Protein AF-A0A382DTJ9-F1 (afdb_monomer)

Sequence (72 aa):
RNVLITLSKLVQTEDEMIPLLVEKLMNDDSRYVRFYAATALRRINNEKAEEALFHALLSSRWCPNTTADTPF

pLDDT: mean 78.47, std 15.26, range [49.44, 95.44]

Secondary structure (DSSP, 8-state):
-HHHHHHHHHSS-HHHHHHHHHHHHHH-S-HHHHHHHHHHHHHH--HHHHHHHHHHHHHHT--TT-STT---

Structure (mmCIF, N/CA/C/O backbone):
data_AF-A0A382DTJ9-F1
#
_entry.id   AF-A0A382DTJ9-F1
#
loop_
_atom_site.group_PDB
_atom_site.id
_atom_site.type_symbol
_atom_site.label_atom_id
_atom_site.label_alt_id
_atom_site.label_comp_id
_atom_site.label_asym_id
_atom_site.label_entity_id
_atom_site.label_seq_id
_atom_site.pdbx_PDB_ins_code
_atom_site.Cartn_x
_atom_site.Cartn_y
_atom_site.Cartn_z
_atom_site.occupancy
_atom_site.B_iso_or_equiv
_atom_site.auth_seq_id
_atom_site.auth_comp_id
_atom_site.auth_asym_id
_atom_site.auth_atom_id
_atom_site.pdbx_PDB_model_num
ATOM 1 N N . ARG A 1 1 ? -9.278 3.912 -11.676 1.00 49.44 1 ARG A N 1
ATOM 2 C CA . ARG A 1 1 ? -9.195 4.989 -10.654 1.00 49.44 1 ARG A CA 1
ATOM 3 C C . ARG A 1 1 ? -10.239 4.834 -9.548 1.00 49.44 1 ARG A C 1
ATOM 5 O O . ARG A 1 1 ? -9.869 4.959 -8.393 1.00 49.44 1 ARG A O 1
ATOM 12 N N . ASN A 1 2 ? -11.504 4.537 -9.870 1.00 51.66 2 ASN A N 1
ATOM 13 C CA . ASN A 1 2 ? -12.584 4.547 -8.873 1.00 51.66 2 ASN A CA 1
ATOM 14 C C . ASN A 1 2 ? -12.717 3.240 -8.070 1.00 51.66 2 ASN A C 1
ATOM 16 O O . ASN A 1 2 ? -12.988 3.313 -6.886 1.00 51.66 2 ASN A O 1
ATOM 20 N N . VAL A 1 3 ? -12.437 2.071 -8.658 1.00 58.16 3 VAL A N 1
ATOM 21 C CA . VAL A 1 3 ? -12.732 0.759 -8.040 1.00 58.16 3 VAL A CA 1
ATOM 22 C C . VAL A 1 3 ? -12.051 0.535 -6.685 1.00 58.16 3 VAL A C 1
ATOM 24 O O . VAL A 1 3 ? -12.724 0.112 -5.757 1.00 58.16 3 VAL A O 1
ATOM 27 N N . LEU A 1 4 ? -10.764 0.869 -6.522 1.00 59.78 4 LEU A N 1
ATOM 28 C CA . LEU A 1 4 ? -10.064 0.641 -5.247 1.00 59.78 4 LEU A CA 1
ATOM 29 C C . LEU A 1 4 ? -10.523 1.609 -4.140 1.00 59.78 4 LEU A C 1
ATOM 31 O O . LEU A 1 4 ? -10.650 1.207 -2.993 1.00 59.78 4 LEU A O 1
ATOM 35 N N . ILE A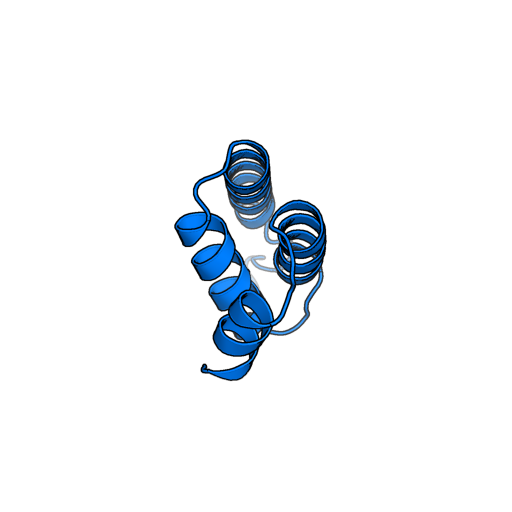 1 5 ? -10.835 2.865 -4.494 1.00 60.94 5 ILE A N 1
ATOM 36 C CA . ILE A 1 5 ? -11.422 3.848 -3.563 1.00 60.94 5 ILE A CA 1
ATOM 37 C C . ILE A 1 5 ? -12.868 3.469 -3.217 1.00 60.94 5 ILE A C 1
ATOM 39 O O . ILE A 1 5 ? -13.336 3.734 -2.117 1.00 60.94 5 ILE A O 1
ATOM 43 N N . THR A 1 6 ? -13.604 2.873 -4.156 1.00 62.94 6 THR A N 1
ATOM 44 C CA . THR A 1 6 ? -14.949 2.360 -3.892 1.00 62.94 6 THR A CA 1
ATOM 45 C C . THR A 1 6 ? -14.881 1.116 -3.006 1.00 62.94 6 THR A C 1
ATOM 47 O O . THR A 1 6 ? -15.633 1.037 -2.048 1.00 62.94 6 THR A O 1
ATOM 50 N N . LEU A 1 7 ? -13.939 0.195 -3.235 1.00 61.69 7 LEU A N 1
ATOM 51 C CA . LEU A 1 7 ? -13.693 -0.964 -2.365 1.00 61.69 7 LEU A CA 1
ATOM 52 C C . LEU A 1 7 ? -13.278 -0.537 -0.956 1.00 61.69 7 LEU A C 1
ATOM 54 O O . LEU A 1 7 ? -13.852 -1.022 0.011 1.00 61.69 7 LEU A O 1
ATOM 58 N N . SER A 1 8 ? -12.397 0.458 -0.826 1.00 59.59 8 SER A N 1
ATOM 59 C CA . SER A 1 8 ? -12.052 1.063 0.467 1.00 59.59 8 SER A CA 1
ATOM 60 C C . SER A 1 8 ? -13.216 1.827 1.117 1.00 59.59 8 SER A C 1
ATOM 62 O O . SER A 1 8 ? -13.050 2.415 2.171 1.00 59.59 8 SER A O 1
ATOM 64 N N . LYS A 1 9 ? -14.379 1.924 0.476 1.00 61.75 9 LYS A N 1
ATOM 65 C CA . LYS A 1 9 ? -15.612 2.430 1.095 1.00 61.75 9 LYS A CA 1
ATOM 66 C C . LYS A 1 9 ? -16.630 1.316 1.355 1.00 61.75 9 LYS A C 1
ATOM 68 O O . LYS A 1 9 ? -17.637 1.581 1.995 1.00 61.75 9 LYS A O 1
ATOM 73 N N . LEU A 1 10 ? -16.390 0.112 0.827 1.00 64.31 10 LEU A N 1
ATOM 74 C CA . LEU A 1 10 ? -17.250 -1.068 0.957 1.00 64.31 10 LEU A CA 1
ATOM 75 C C . LEU A 1 10 ? -16.767 -2.041 2.045 1.00 64.31 10 LEU A C 1
ATOM 77 O O . LEU A 1 10 ? -17.566 -2.850 2.507 1.00 64.31 10 LEU A O 1
ATOM 81 N N . VAL A 1 11 ? -15.492 -1.984 2.453 1.00 63.38 11 VAL A N 1
ATOM 82 C CA . VAL A 1 11 ? -15.006 -2.739 3.622 1.00 63.38 11 VAL A CA 1
ATOM 83 C C . VAL A 1 11 ? -15.592 -2.120 4.895 1.00 63.38 11 VAL A C 1
ATOM 85 O O . VAL A 1 11 ? -15.591 -0.899 5.048 1.00 63.38 11 VAL A O 1
ATOM 88 N N . GLN A 1 12 ? -16.126 -2.964 5.781 1.00 64.44 12 GLN A N 1
ATOM 89 C CA . GLN A 1 12 ? -16.952 -2.538 6.916 1.00 64.44 12 GLN A CA 1
ATOM 90 C C . GLN A 1 12 ? -16.138 -1.974 8.091 1.00 64.44 12 GLN A C 1
ATOM 92 O O . GLN A 1 12 ? -16.698 -1.246 8.909 1.00 64.44 12 GLN A O 1
ATOM 97 N N . THR A 1 13 ? -14.832 -2.256 8.170 1.00 71.69 13 THR A N 1
ATOM 98 C CA . THR A 1 13 ? -13.944 -1.754 9.230 1.00 71.69 13 THR A CA 1
ATOM 99 C C . THR A 1 13 ? -12.536 -1.451 8.706 1.00 71.69 13 THR A C 1
ATOM 101 O O . THR A 1 13 ? -12.066 -2.038 7.729 1.00 71.69 13 THR A O 1
ATOM 104 N N . GLU A 1 14 ? -11.831 -0.529 9.366 1.00 70.56 14 GLU A N 1
ATOM 105 C CA . GLU A 1 14 ? -10.428 -0.217 9.048 1.00 70.56 14 GLU A CA 1
ATOM 106 C C . GLU A 1 14 ? -9.500 -1.425 9.260 1.00 70.56 14 GLU A C 1
ATOM 108 O O . GLU A 1 14 ? -8.550 -1.609 8.497 1.00 70.56 14 GLU A O 1
ATOM 113 N N . ASP A 1 15 ? -9.816 -2.282 10.236 1.00 79.06 15 ASP A N 1
ATOM 114 C CA . ASP A 1 15 ? -9.031 -3.473 10.582 1.00 79.06 15 ASP A CA 1
ATOM 115 C C . ASP A 1 15 ? -8.991 -4.528 9.465 1.00 79.06 15 ASP A C 1
ATOM 117 O O . ASP A 1 15 ? -7.993 -5.233 9.326 1.00 79.06 15 ASP A O 1
ATOM 121 N N . GLU A 1 16 ? -10.027 -4.616 8.629 1.00 81.69 16 GLU A N 1
ATOM 122 C CA . GLU A 1 16 ? -10.025 -5.476 7.436 1.00 81.69 16 GLU A CA 1
ATOM 123 C C . GLU A 1 16 ? -9.407 -4.775 6.219 1.00 81.69 16 GLU A C 1
ATOM 125 O O . GLU A 1 16 ? -8.820 -5.404 5.334 1.00 81.69 16 GLU A O 1
ATOM 130 N N . MET A 1 17 ? -9.523 -3.449 6.167 1.00 84.69 17 MET A N 1
ATOM 131 C CA . MET A 1 17 ? -9.131 -2.660 5.006 1.00 84.69 17 MET A CA 1
ATOM 132 C C . MET A 1 17 ? -7.624 -2.436 4.926 1.00 84.69 17 MET A C 1
ATOM 134 O O . MET A 1 17 ? -7.051 -2.512 3.836 1.00 84.69 17 MET A O 1
ATOM 138 N N . ILE A 1 18 ? -6.975 -2.162 6.061 1.00 91.19 18 ILE A N 1
ATOM 139 C CA . ILE A 1 18 ? -5.535 -1.896 6.107 1.00 91.19 18 ILE A CA 1
ATOM 140 C C . ILE A 1 18 ? -4.742 -3.108 5.584 1.00 91.19 18 ILE A C 1
ATOM 142 O O . ILE A 1 18 ? -3.978 -2.913 4.639 1.00 91.19 18 ILE A O 1
ATOM 146 N N . PRO A 1 19 ? -4.944 -4.354 6.064 1.00 92.12 19 PRO A N 1
ATOM 147 C CA . PRO A 1 19 ? -4.196 -5.512 5.563 1.00 92.12 19 PRO A CA 1
ATOM 148 C C . PRO A 1 19 ? -4.354 -5.740 4.054 1.00 92.12 19 PRO A C 1
ATOM 150 O O . PRO A 1 19 ? -3.370 -6.006 3.364 1.00 92.12 19 PRO A O 1
ATOM 153 N N . LEU A 1 20 ? -5.570 -5.575 3.520 1.00 91.25 20 LEU A N 1
ATOM 154 C CA . LEU A 1 20 ? -5.838 -5.709 2.085 1.00 91.25 20 LEU A CA 1
ATOM 155 C C . LEU A 1 20 ? -5.080 -4.658 1.264 1.00 91.25 20 L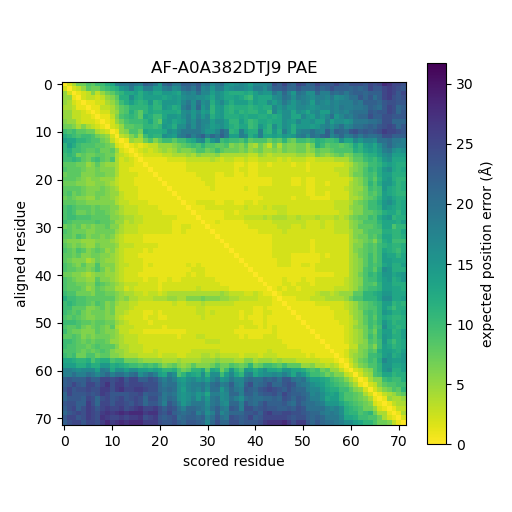EU A C 1
ATOM 157 O O . LEU A 1 20 ? -4.475 -4.972 0.239 1.00 91.25 20 LEU A O 1
ATOM 161 N N . LEU A 1 21 ? -5.110 -3.397 1.699 1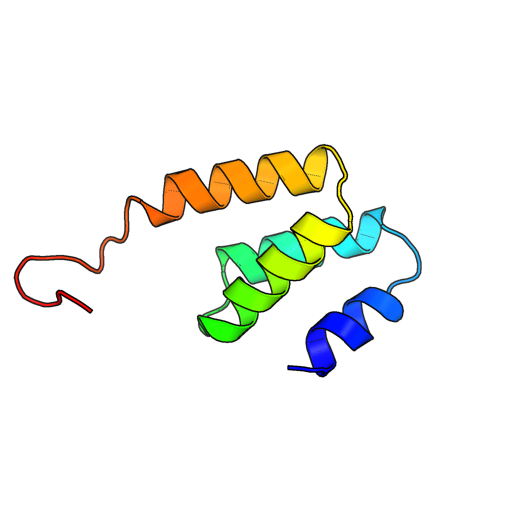.00 91.75 21 LEU A N 1
ATOM 162 C CA . LEU A 1 21 ? -4.404 -2.322 1.006 1.00 91.75 21 LEU A CA 1
ATOM 163 C C . LEU A 1 21 ? -2.883 -2.485 1.104 1.00 91.75 21 LEU A C 1
ATOM 165 O O . LEU A 1 21 ? -2.188 -2.162 0.144 1.00 91.75 21 LEU A O 1
ATOM 169 N N . VAL A 1 22 ? -2.366 -3.006 2.219 1.00 93.75 22 VAL A N 1
ATOM 170 C CA . VAL A 1 22 ? -0.938 -3.319 2.370 1.00 93.75 22 VAL A CA 1
ATOM 171 C C . VAL A 1 22 ? -0.520 -4.436 1.414 1.00 93.75 22 VAL A C 1
ATOM 173 O O . VAL A 1 22 ? 0.481 -4.282 0.716 1.00 93.75 22 VAL A O 1
ATOM 176 N N . GLU A 1 23 ? -1.301 -5.512 1.292 1.00 93.19 23 GLU A N 1
ATOM 177 C CA . GLU A 1 23 ? -1.024 -6.578 0.318 1.00 93.19 23 GLU A CA 1
ATOM 178 C C . GLU A 1 23 ? -0.977 -6.028 -1.112 1.00 93.19 23 GLU A C 1
ATOM 180 O O . GLU A 1 23 ? -0.012 -6.278 -1.837 1.00 93.19 23 GLU A O 1
ATOM 185 N N . LYS A 1 24 ? -1.952 -5.191 -1.486 1.00 92.00 24 LYS A N 1
ATOM 186 C CA . LYS A 1 24 ? -1.986 -4.552 -2.808 1.00 92.00 24 LYS A CA 1
ATOM 187 C C . LYS A 1 24 ? -0.842 -3.569 -3.025 1.00 92.00 24 LYS A C 1
ATOM 189 O O . LYS A 1 24 ? -0.349 -3.455 -4.142 1.00 92.00 24 LYS A O 1
ATOM 194 N N . LEU A 1 25 ? -0.415 -2.847 -1.993 1.00 92.56 25 LEU A N 1
ATOM 195 C CA . LEU A 1 25 ? 0.718 -1.928 -2.078 1.00 92.56 25 LEU A CA 1
ATOM 196 C C . LEU A 1 25 ? 2.029 -2.671 -2.351 1.00 92.56 25 LEU A C 1
ATOM 198 O O . LEU A 1 25 ? 2.841 -2.184 -3.136 1.00 92.56 25 LEU A O 1
ATOM 202 N N . MET A 1 26 ? 2.228 -3.827 -1.719 1.00 91.25 26 MET A N 1
ATOM 203 C CA . MET A 1 26 ? 3.507 -4.538 -1.751 1.00 91.25 26 MET A CA 1
ATOM 204 C C . MET A 1 26 ? 3.626 -5.517 -2.922 1.00 91.25 26 MET A C 1
ATOM 206 O O . MET A 1 26 ? 4.712 -5.647 -3.480 1.00 91.25 26 MET A O 1
ATOM 210 N N . ASN A 1 27 ? 2.530 -6.178 -3.308 1.00 90.12 27 ASN A N 1
ATOM 211 C CA . ASN A 1 27 ? 2.596 -7.369 -4.162 1.00 90.12 27 ASN A CA 1
ATOM 212 C C . ASN A 1 27 ? 1.836 -7.252 -5.488 1.00 90.12 27 ASN A C 1
ATOM 214 O O . ASN A 1 27 ? 1.927 -8.157 -6.310 1.00 90.12 27 ASN A O 1
ATOM 218 N N . ASP A 1 28 ? 1.073 -6.180 -5.721 1.00 90.00 28 ASP A N 1
ATOM 219 C CA . ASP A 1 28 ? 0.320 -6.059 -6.971 1.00 90.00 28 ASP A CA 1
ATOM 220 C C . ASP A 1 28 ? 1.244 -5.695 -8.141 1.00 90.00 28 ASP A C 1
ATOM 222 O O . ASP A 1 28 ? 2.012 -4.733 -8.052 1.00 90.00 28 ASP A O 1
ATOM 226 N N . ASP A 1 29 ? 1.138 -6.412 -9.260 1.00 86.19 29 ASP A N 1
ATOM 227 C CA . ASP A 1 29 ? 1.945 -6.179 -10.465 1.00 86.19 29 ASP A CA 1
ATOM 228 C C . ASP A 1 29 ? 1.723 -4.777 -11.057 1.00 86.19 29 ASP A C 1
ATOM 230 O O . ASP A 1 29 ? 2.643 -4.127 -11.575 1.00 86.19 29 ASP A O 1
ATOM 234 N N . SER A 1 30 ? 0.501 -4.251 -10.943 1.00 84.12 30 SER A N 1
ATOM 235 C CA . SER A 1 30 ? 0.137 -2.964 -11.516 1.00 84.12 30 SER A CA 1
ATOM 236 C C . SER A 1 30 ? 0.627 -1.807 -10.652 1.00 84.12 30 SER A C 1
ATOM 238 O O . SER A 1 30 ? 0.085 -1.507 -9.585 1.00 84.12 30 SER A O 1
ATOM 240 N N . ARG A 1 31 ? 1.577 -1.028 -11.186 1.00 83.62 31 ARG A N 1
ATOM 241 C CA . ARG A 1 31 ? 2.041 0.231 -10.564 1.00 83.62 31 ARG A CA 1
ATOM 242 C C . ARG A 1 31 ? 0.906 1.199 -10.215 1.00 83.62 31 ARG A C 1
ATOM 244 O O . ARG A 1 31 ? 1.029 1.978 -9.274 1.00 83.62 31 ARG A O 1
ATOM 251 N N . TYR A 1 32 ? -0.205 1.1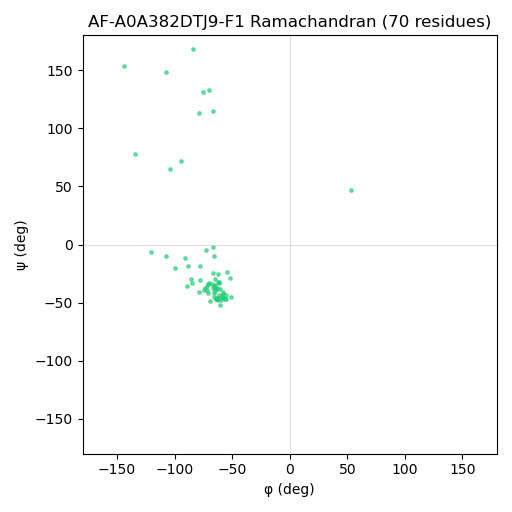55 -10.954 1.00 84.19 32 TYR A N 1
ATOM 252 C CA . TYR A 1 32 ? -1.375 1.981 -10.665 1.00 84.19 32 TYR A CA 1
ATOM 253 C C . TYR A 1 32 ? -2.156 1.471 -9.454 1.00 84.19 32 TYR A C 1
ATOM 255 O O . TYR A 1 32 ? -2.613 2.289 -8.658 1.00 84.19 32 TYR A O 1
ATOM 263 N N . VAL A 1 33 ? -2.305 0.153 -9.293 1.00 86.62 33 VAL A N 1
ATOM 264 C CA . VAL A 1 33 ? -2.963 -0.426 -8.112 1.00 86.62 33 VAL A CA 1
ATOM 265 C C . VAL A 1 33 ? -2.148 -0.113 -6.863 1.00 86.62 33 VAL A C 1
ATOM 267 O O . VAL 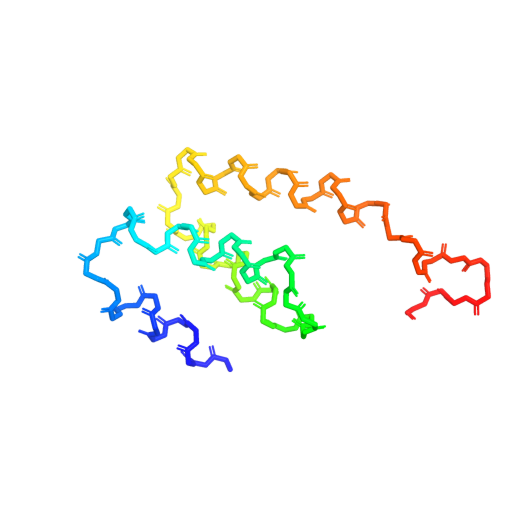A 1 33 ? -2.713 0.445 -5.922 1.00 86.62 33 VAL A O 1
ATOM 270 N N . ARG A 1 34 ? -0.823 -0.314 -6.904 1.00 90.12 34 ARG A N 1
ATOM 271 C CA . ARG A 1 34 ? 0.086 0.072 -5.810 1.00 90.12 34 ARG A CA 1
ATOM 272 C C . ARG A 1 34 ? -0.043 1.556 -5.447 1.00 90.12 34 ARG A C 1
ATOM 274 O O . ARG A 1 34 ? -0.214 1.901 -4.280 1.00 90.12 34 ARG A O 1
ATOM 281 N N . PHE A 1 35 ? -0.058 2.447 -6.445 1.00 88.12 35 PHE A N 1
ATOM 282 C CA . PHE A 1 35 ? -0.252 3.888 -6.231 1.00 88.12 35 PHE A CA 1
ATOM 283 C C . PHE A 1 35 ? -1.583 4.217 -5.531 1.00 88.12 35 PHE A C 1
ATOM 285 O O . PHE A 1 35 ? -1.627 5.041 -4.609 1.00 88.12 35 PHE A O 1
ATOM 292 N N . TYR A 1 36 ? -2.687 3.594 -5.956 1.00 89.12 36 TYR A N 1
ATOM 293 C CA . TYR A 1 36 ? -3.990 3.833 -5.333 1.00 89.12 36 TYR A CA 1
ATOM 294 C C . TYR A 1 36 ? -4.084 3.222 -3.934 1.00 89.12 36 TYR A C 1
ATOM 296 O O . TYR A 1 36 ? -4.702 3.845 -3.071 1.00 89.12 36 TYR A O 1
ATOM 304 N N . ALA A 1 37 ? -3.439 2.080 -3.689 1.00 91.00 37 ALA A N 1
ATOM 305 C CA . ALA A 1 37 ? -3.344 1.477 -2.364 1.00 91.00 37 ALA A CA 1
ATOM 306 C C . ALA A 1 37 ? -2.595 2.396 -1.387 1.00 91.00 37 ALA A C 1
ATOM 308 O O . ALA A 1 37 ? -3.135 2.732 -0.334 1.00 91.00 37 ALA A O 1
ATOM 309 N N . ALA A 1 38 ? -1.434 2.930 -1.789 1.00 92.69 38 ALA A N 1
ATOM 310 C CA . ALA A 1 38 ? -0.705 3.928 -1.004 1.00 92.69 38 ALA A CA 1
ATOM 311 C C . ALA A 1 38 ? -1.551 5.184 -0.733 1.00 92.69 38 ALA A C 1
ATOM 313 O O . ALA A 1 38 ? -1.588 5.709 0.380 1.00 92.69 38 ALA A O 1
ATOM 314 N N . THR A 1 39 ? -2.278 5.665 -1.747 1.00 91.31 39 THR A N 1
ATOM 315 C CA . THR A 1 39 ? -3.152 6.839 -1.600 1.00 91.31 39 THR A CA 1
ATOM 316 C C . THR A 1 39 ? -4.287 6.588 -0.607 1.00 91.31 39 THR A C 1
ATOM 318 O O . THR A 1 39 ? -4.650 7.504 0.133 1.00 91.31 39 THR A O 1
ATOM 321 N N . ALA A 1 40 ? -4.863 5.385 -0.604 1.00 89.75 40 ALA A N 1
ATOM 322 C CA . ALA A 1 40 ? -5.919 4.996 0.323 1.00 89.75 40 ALA A CA 1
ATOM 323 C C . ALA A 1 40 ? -5.382 4.860 1.755 1.00 89.75 40 ALA A C 1
ATOM 325 O O . ALA A 1 40 ? -5.930 5.499 2.647 1.00 89.75 40 ALA A O 1
ATOM 326 N N . LEU A 1 41 ? -4.263 4.153 1.957 1.00 91.62 41 LEU A N 1
ATOM 327 C CA . LEU A 1 41 ? -3.593 4.032 3.262 1.00 91.62 41 LEU A CA 1
ATOM 328 C C . LEU A 1 41 ? -3.256 5.403 3.863 1.00 91.62 41 LEU A C 1
ATOM 330 O O . LEU A 1 41 ? -3.569 5.667 5.020 1.00 91.62 41 LEU A O 1
ATOM 334 N N . ARG A 1 42 ? -2.736 6.330 3.048 1.00 91.75 42 ARG A N 1
ATOM 335 C CA . ARG 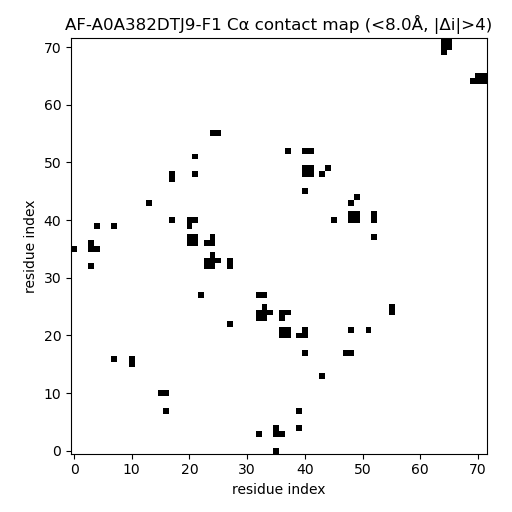A 1 42 ? -2.444 7.704 3.489 1.00 91.75 42 ARG A CA 1
ATOM 336 C C . ARG A 1 42 ? -3.696 8.458 3.943 1.00 91.75 42 ARG A C 1
ATOM 338 O O . ARG A 1 42 ? -3.610 9.328 4.795 1.00 91.75 42 ARG A O 1
ATOM 345 N N . ARG A 1 43 ? -4.855 8.178 3.339 1.00 88.44 43 ARG A N 1
ATOM 346 C CA . ARG A 1 43 ? -6.128 8.813 3.719 1.00 88.44 43 ARG A CA 1
ATOM 347 C C . ARG A 1 43 ? -6.723 8.221 4.989 1.00 88.44 43 ARG A C 1
ATOM 349 O O . ARG A 1 43 ? -7.415 8.951 5.683 1.00 88.44 43 ARG A O 1
ATOM 356 N N . ILE A 1 44 ? -6.480 6.935 5.249 1.00 87.62 44 ILE A N 1
ATOM 357 C CA . ILE A 1 44 ? -6.895 6.272 6.489 1.00 87.62 44 ILE A CA 1
ATOM 358 C C . ILE A 1 44 ? -6.152 6.889 7.684 1.00 87.62 44 ILE A C 1
ATOM 360 O O . ILE A 1 44 ? -6.766 7.101 8.718 1.00 87.62 44 ILE A O 1
ATOM 364 N N . ASN A 1 45 ? -4.872 7.254 7.518 1.00 85.06 45 ASN A N 1
ATOM 365 C CA . ASN A 1 45 ? -4.088 7.987 8.527 1.00 85.06 45 ASN A CA 1
ATOM 366 C C . ASN A 1 45 ? -4.103 7.307 9.914 1.00 85.06 45 ASN A C 1
ATOM 368 O O . ASN A 1 45 ? -4.345 7.931 10.948 1.00 85.06 45 ASN A O 1
ATOM 372 N N . ASN A 1 46 ? -3.877 5.995 9.892 1.00 90.31 46 ASN A N 1
ATOM 373 C CA . ASN A 1 46 ? -3.754 5.111 11.044 1.00 90.31 46 ASN A CA 1
ATOM 374 C C . ASN A 1 46 ? -2.282 4.697 11.202 1.00 90.31 46 ASN A C 1
ATOM 376 O O . ASN A 1 46 ? -1.596 4.532 10.195 1.00 90.31 46 ASN A O 1
ATOM 380 N N . GLU A 1 47 ? -1.818 4.457 12.429 1.00 93.69 47 GLU A N 1
ATOM 381 C CA . GLU A 1 47 ? -0.430 4.060 12.725 1.00 93.69 47 GLU A CA 1
ATOM 382 C C . GLU A 1 47 ? 0.049 2.865 11.880 1.00 93.69 47 GLU A C 1
ATOM 384 O O . GLU A 1 47 ? 1.106 2.930 11.253 1.00 93.69 47 GLU A O 1
ATOM 389 N N . LYS A 1 48 ? -0.772 1.813 11.746 1.00 91.62 48 LYS A N 1
ATOM 390 C CA . LYS A 1 48 ? -0.443 0.635 10.920 1.00 91.62 48 LYS A CA 1
ATOM 391 C C . LYS A 1 48 ? -0.341 0.978 9.431 1.00 91.62 48 LYS A C 1
ATOM 393 O O . LYS A 1 48 ? 0.448 0.386 8.696 1.00 91.62 48 LYS A O 1
ATOM 398 N N . ALA A 1 49 ? -1.166 1.917 8.966 1.00 92.75 49 ALA A N 1
ATOM 399 C CA . ALA A 1 49 ? -1.135 2.375 7.582 1.00 92.75 49 ALA A CA 1
ATOM 400 C C . ALA A 1 49 ? 0.110 3.233 7.310 1.00 92.75 49 ALA A C 1
ATOM 402 O O . ALA A 1 49 ? 0.722 3.096 6.251 1.00 92.75 49 ALA A O 1
ATOM 403 N N . GLU A 1 50 ? 0.503 4.083 8.260 1.00 95.25 50 GLU A N 1
ATOM 404 C CA . GLU A 1 50 ? 1.728 4.881 8.183 1.00 95.25 50 GLU A CA 1
ATOM 405 C C . GLU A 1 50 ? 2.976 3.993 8.178 1.00 95.25 50 GLU A C 1
ATOM 407 O O . GLU A 1 50 ? 3.824 4.151 7.298 1.00 95.25 50 GLU A O 1
ATOM 412 N N . GLU A 1 51 ? 3.057 3.009 9.076 1.00 95.44 51 GLU A N 1
ATOM 413 C CA . GLU A 1 51 ? 4.161 2.044 9.122 1.00 95.44 51 GLU A CA 1
ATOM 414 C C . GLU A 1 51 ? 4.322 1.312 7.782 1.00 95.44 51 GLU A C 1
ATOM 416 O O . GLU A 1 51 ? 5.420 1.255 7.218 1.00 95.44 51 GLU A O 1
ATOM 421 N N . ALA A 1 52 ? 3.218 0.824 7.211 1.00 93.81 52 ALA A N 1
ATOM 422 C CA . ALA A 1 52 ? 3.248 0.146 5.921 1.00 93.81 52 ALA A CA 1
ATOM 423 C C . ALA A 1 52 ? 3.697 1.063 4.771 1.00 93.81 52 ALA A C 1
ATOM 425 O O . ALA A 1 52 ? 4.426 0.623 3.878 1.00 93.81 52 ALA A O 1
ATOM 426 N N . LEU A 1 53 ? 3.301 2.341 4.785 1.00 95.00 53 LEU A N 1
ATOM 427 C CA . LEU A 1 53 ? 3.764 3.326 3.804 1.00 95.00 53 LEU A CA 1
ATOM 428 C C . LEU A 1 53 ? 5.264 3.602 3.938 1.00 95.00 53 LEU A C 1
ATOM 430 O O . LEU A 1 53 ? 5.954 3.677 2.918 1.00 95.00 53 LEU A O 1
ATOM 434 N N . PHE A 1 54 ? 5.781 3.722 5.163 1.00 94.38 54 PHE A N 1
ATOM 435 C CA . PHE A 1 54 ? 7.217 3.875 5.401 1.00 94.38 54 PHE A CA 1
ATOM 436 C C . PHE A 1 54 ? 7.996 2.654 4.917 1.00 94.38 54 PHE A C 1
ATOM 438 O O . PHE A 1 54 ? 8.989 2.808 4.203 1.00 94.38 54 PHE A O 1
ATOM 445 N N . HIS A 1 55 ? 7.521 1.449 5.232 1.00 91.62 55 HIS A N 1
ATOM 446 C CA . HIS A 1 55 ? 8.141 0.215 4.763 1.00 91.62 55 HIS A CA 1
ATOM 447 C C . HIS A 1 55 ? 8.164 0.145 3.229 1.00 91.62 55 HIS A C 1
ATOM 449 O O . HIS A 1 55 ? 9.222 -0.078 2.640 1.00 91.62 55 HIS A O 1
ATOM 455 N N . ALA A 1 56 ? 7.032 0.423 2.573 1.00 90.12 56 ALA A N 1
ATOM 456 C CA . ALA A 1 56 ? 6.938 0.447 1.114 1.00 90.12 56 ALA A CA 1
ATOM 457 C C . ALA A 1 56 ? 7.866 1.495 0.475 1.00 90.12 56 ALA A C 1
ATOM 459 O O . ALA A 1 56 ? 8.469 1.245 -0.570 1.00 90.12 56 ALA A O 1
ATOM 460 N N . LEU A 1 57 ? 8.016 2.670 1.096 1.00 89.44 57 LEU A N 1
ATOM 461 C CA . LEU A 1 57 ? 8.935 3.707 0.626 1.00 89.44 57 LEU A CA 1
ATOM 462 C C . LEU A 1 57 ? 10.390 3.224 0.685 1.00 89.44 57 LEU A C 1
ATOM 464 O O . LEU A 1 57 ? 11.124 3.358 -0.296 1.00 89.44 57 LEU A O 1
ATOM 468 N N . LEU A 1 58 ? 10.792 2.625 1.807 1.00 87.19 58 LEU A N 1
ATOM 469 C CA . LEU A 1 58 ? 12.147 2.114 2.006 1.00 87.19 58 LEU A CA 1
ATOM 470 C C . LEU A 1 58 ? 12.459 0.929 1.085 1.00 87.19 58 LEU A C 1
ATOM 472 O O . LEU A 1 58 ? 13.569 0.857 0.556 1.00 87.19 58 LEU A O 1
ATOM 476 N N . SER A 1 59 ? 11.485 0.051 0.830 1.00 80.69 59 SER A N 1
ATOM 477 C CA . SER A 1 59 ? 11.649 -1.068 -0.102 1.00 80.69 59 SER A CA 1
ATOM 478 C C . SER A 1 59 ? 11.651 -0.618 -1.565 1.00 80.69 59 SER A C 1
ATOM 480 O O . SER A 1 59 ? 12.435 -1.127 -2.356 1.00 80.69 59 SER A O 1
ATOM 482 N N . SER A 1 60 ? 10.836 0.376 -1.938 1.00 71.69 60 SER A N 1
ATOM 483 C CA . SER A 1 60 ? 10.784 0.902 -3.315 1.00 71.69 60 SER A CA 1
ATOM 484 C C . SER A 1 60 ? 12.065 1.621 -3.744 1.00 71.69 60 SER A C 1
ATOM 486 O O . SER A 1 60 ? 12.382 1.675 -4.929 1.00 71.69 60 SER A O 1
ATOM 488 N N . ARG A 1 61 ? 12.838 2.143 -2.781 1.00 62.84 61 ARG A N 1
ATOM 489 C CA . ARG A 1 61 ? 14.170 2.711 -3.033 1.00 62.84 61 ARG A CA 1
ATOM 490 C C . ARG A 1 61 ? 15.142 1.664 -3.583 1.00 62.84 61 ARG A C 1
ATOM 492 O O . ARG A 1 61 ? 16.081 2.019 -4.288 1.00 62.84 61 ARG A O 1
ATOM 499 N N . TRP A 1 62 ? 14.898 0.394 -3.280 1.00 58.47 62 TRP A N 1
ATOM 500 C CA . TRP A 1 62 ? 15.630 -0.743 -3.809 1.00 58.47 62 TRP A CA 1
ATOM 501 C C . TRP A 1 62 ? 14.786 -1.433 -4.878 1.00 58.47 62 TRP A C 1
ATOM 503 O O . TRP A 1 62 ? 14.368 -2.574 -4.716 1.00 58.47 62 TRP A O 1
ATOM 513 N N . CYS A 1 63 ? 14.512 -0.741 -5.984 1.00 5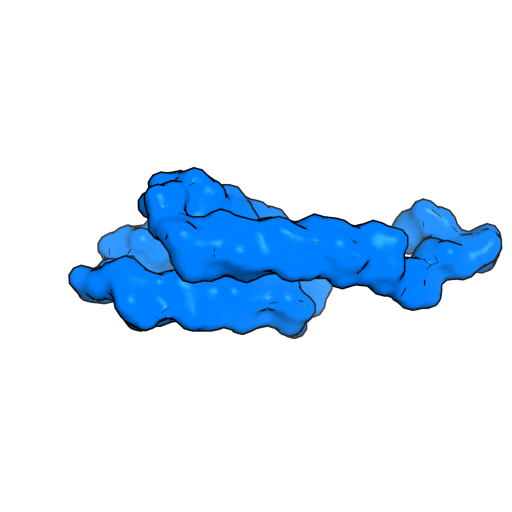5.38 63 CYS A N 1
ATOM 514 C CA . CYS A 1 63 ? 14.044 -1.415 -7.188 1.00 55.38 63 CYS A CA 1
ATOM 515 C C . CYS A 1 63 ? 15.194 -2.292 -7.716 1.00 55.38 63 CYS A C 1
ATOM 517 O O . CYS A 1 63 ? 16.193 -1.735 -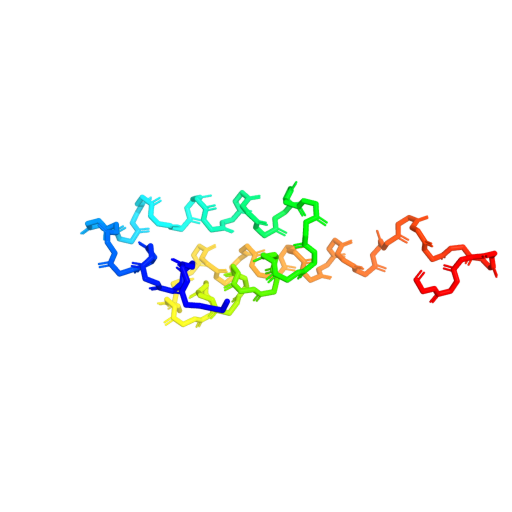8.173 1.00 55.38 63 CYS A O 1
ATOM 519 N N . PRO A 1 64 ? 15.078 -3.635 -7.738 1.00 53.94 64 PRO A N 1
ATOM 520 C CA . PRO A 1 64 ? 16.066 -4.472 -8.426 1.00 53.94 64 PRO A CA 1
ATOM 521 C C . PRO A 1 64 ? 16.051 -4.245 -9.950 1.00 53.94 64 PRO A C 1
ATOM 523 O O . PRO A 1 64 ? 16.939 -4.706 -10.656 1.00 53.94 64 PRO A O 1
ATOM 526 N N . ASN A 1 65 ? 15.050 -3.510 -10.448 1.00 51.84 65 ASN A N 1
ATOM 527 C CA . ASN A 1 65 ? 14.783 -3.298 -11.865 1.00 51.84 65 ASN A CA 1
ATOM 528 C C . ASN A 1 65 ? 15.474 -2.054 -12.434 1.00 51.84 65 ASN A C 1
ATOM 530 O O . ASN A 1 65 ? 15.466 -1.887 -13.641 1.00 51.84 65 ASN A O 1
ATOM 534 N N . THR A 1 66 ? 16.042 -1.172 -11.607 1.00 51.66 66 THR A N 1
ATOM 535 C CA . THR A 1 66 ? 16.884 -0.066 -12.090 1.00 51.66 66 THR A CA 1
ATOM 536 C C . THR A 1 66 ? 18.342 -0.495 -12.055 1.00 51.66 66 THR A C 1
ATOM 538 O O . THR A 1 66 ? 19.114 -0.081 -11.192 1.00 51.66 66 THR A O 1
ATOM 541 N N . THR A 1 67 ? 18.709 -1.379 -12.976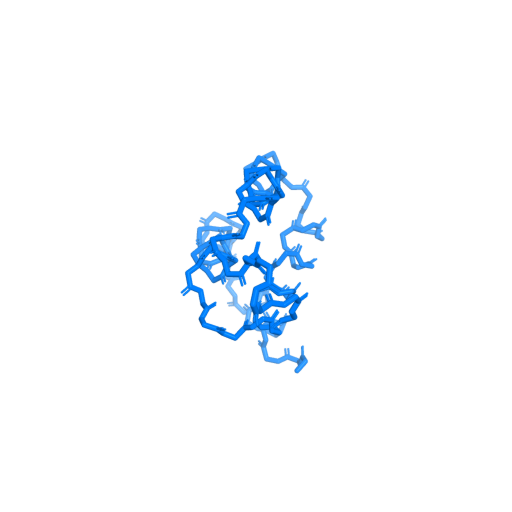 1.00 56.81 67 THR A N 1
ATOM 542 C CA . THR A 1 67 ? 20.101 -1.559 -13.395 1.00 56.81 67 THR A CA 1
ATOM 543 C C . THR A 1 67 ? 20.437 -0.517 -14.464 1.00 56.81 67 THR A C 1
ATOM 545 O O . THR A 1 67 ? 19.553 0.160 -14.989 1.00 56.81 67 THR A O 1
ATOM 548 N N . ALA A 1 68 ? 21.721 -0.370 -14.802 1.00 59.16 68 ALA A N 1
ATOM 549 C CA . ALA A 1 68 ? 22.150 0.539 -15.870 1.00 59.16 68 ALA A CA 1
ATOM 550 C C . ALA A 1 68 ? 21.441 0.270 -17.219 1.00 59.16 68 ALA A C 1
ATOM 552 O O . ALA A 1 68 ? 21.311 1.185 -18.029 1.00 59.16 68 ALA A O 1
ATOM 553 N N . ASP A 1 69 ? 20.945 -0.955 -17.423 1.00 61.97 69 ASP A N 1
ATOM 554 C CA . ASP A 1 69 ? 20.299 -1.410 -18.657 1.00 61.97 69 ASP A CA 1
ATOM 555 C C . ASP A 1 69 ? 18.779 -1.156 -18.706 1.00 61.97 69 ASP A C 1
ATOM 557 O O . ASP A 1 69 ? 18.194 -1.142 -19.789 1.00 61.97 69 ASP A O 1
ATOM 561 N N . THR A 1 70 ? 18.123 -0.922 -17.564 1.00 58.31 70 THR A N 1
ATOM 562 C CA . THR A 1 70 ? 16.674 -0.656 -17.482 1.00 58.31 70 THR A CA 1
ATOM 563 C C . THR A 1 70 ? 16.392 0.535 -16.563 1.00 58.31 70 THR A C 1
ATOM 565 O O . THR A 1 70 ? 15.988 0.370 -15.415 1.00 58.31 70 THR A O 1
ATOM 568 N N . PRO A 1 71 ? 16.603 1.775 -17.039 1.00 55.53 71 PRO A N 1
ATOM 569 C CA . PRO A 1 71 ? 16.424 2.967 -16.210 1.00 55.53 71 PRO A CA 1
ATOM 570 C C . PRO A 1 71 ? 14.955 3.321 -15.899 1.00 55.53 71 PRO A C 1
ATOM 572 O O . PRO A 1 71 ? 14.726 4.267 -15.143 1.00 55.53 71 PRO A O 1
ATOM 575 N N . PHE A 1 72 ? 13.971 2.600 -16.462 1.00 54.88 72 PHE A N 1
ATOM 576 C CA . PHE A 1 72 ? 12.534 2.880 -16.335 1.00 54.88 72 PHE A CA 1
ATOM 577 C C . PHE A 1 72 ? 11.696 1.617 -16.135 1.00 54.88 72 PHE A C 1
ATOM 579 O O . PHE A 1 72 ? 11.909 0.648 -16.898 1.00 54.88 72 PHE A O 1
#

Radius of gyration: 13.24 Å; Cα contacts (8 Å, |Δi|>4): 52; chains: 1; bounding box: 39×16×31 Å

Foldseek 3Di:
DVVLVVVLVVPPDPVVNQVVLLCQLPPPPDPVSVVVSLVSLVVVVDPSSVVSNVVSVVVVVPDVQCDVVRND

Solvent-accessible surface area (backbone atoms only — not comparable to full-atom values): 4301 Å² total; per-residue (Å²): 131,61,66,67,60,49,47,72,66,67,53,94,45,68,85,65,41,49,60,55,33,50,50,35,43,75,68,47,89,47,69,65,56,19,51,50,25,49,54,49,36,63,70,68,69,40,72,73,35,51,52,50,50,53,51,51,53,63,50,58,74,61,52,88,63,64,42,97,89,32,86,120

Nearest PDB structures (foldseek):
  4lnb-assembly1_A  TM=5.845E-01  e=8.061E+00  Aspergillus fumigatus Af293
  5nkm-assembly1_A  TM=5.099E-01  e=9.633E+00  Caenorhabditis elegans
  6gx9-assembly1_A  TM=4.019E-01  e=9.078E+00  Homo sapiens

Organism: NCBI:txid408172

Mean predicted aligned error: 8.4 Å

InterPro domains:
  IPR011989 Armadillo-like helical [G3DSA:1.25.10.10] (6-68)
  IPR016024 Armadillo-type fold [SSF48371] (2-61)
  IPR021133 HEAT, type 2 [PS50077] (17-53)